Protein AF-W9RRH0-F1 (afdb_monomer)

Foldseek 3Di:
DVVVVVVQVVQVVVCHHPVNVVVVVVVVVVVVVVVVVVVVVVVCPPPPPDPDPPPPPPDPPPPDDDDDDDDDDDDDDDDD

Structure (mmCIF, N/CA/C/O backbone):
data_AF-W9RRH0-F1
#
_entry.id   AF-W9RRH0-F1
#
loop_
_atom_site.group_PDB
_atom_site.id
_atom_site.type_symbol
_atom_site.label_atom_id
_atom_site.label_alt_id
_atom_site.label_comp_id
_atom_site.label_asym_id
_atom_site.label_entity_id
_atom_site.label_seq_id
_atom_site.pdbx_PDB_ins_code
_atom_site.Cartn_x
_atom_site.Cartn_y
_atom_site.Cartn_z
_atom_site.occupancy
_atom_site.B_iso_or_equiv
_atom_site.auth_seq_id
_atom_site.auth_comp_id
_atom_site.auth_asym_id
_atom_site.auth_atom_id
_atom_site.pdbx_PDB_model_num
ATOM 1 N N . MET A 1 1 ? -4.055 -7.737 22.240 1.00 67.31 1 MET A N 1
ATOM 2 C CA . MET A 1 1 ? -4.063 -8.153 20.818 1.00 67.31 1 MET A CA 1
ATOM 3 C C . MET A 1 1 ? -5.288 -7.612 20.077 1.00 67.31 1 MET A C 1
ATOM 5 O O . MET A 1 1 ? -5.100 -6.880 19.119 1.00 67.31 1 MET A O 1
ATOM 9 N N . VAL A 1 2 ? -6.514 -7.876 20.554 1.00 85.38 2 VAL A N 1
ATOM 10 C CA . VAL A 1 2 ? -7.782 -7.459 19.905 1.00 85.38 2 VAL A CA 1
ATOM 11 C C . VAL A 1 2 ? -7.870 -5.953 19.632 1.00 85.38 2 VAL A C 1
ATOM 13 O O . VAL A 1 2 ? -8.231 -5.566 18.532 1.00 85.38 2 VAL A O 1
ATOM 16 N N . PHE A 1 3 ? -7.446 -5.114 20.581 1.00 85.69 3 PHE A N 1
ATOM 17 C CA . PHE A 1 3 ? -7.522 -3.655 20.438 1.00 85.69 3 PHE A CA 1
ATOM 18 C C . PHE A 1 3 ? -6.701 -3.107 19.256 1.00 85.69 3 PHE A C 1
ATOM 20 O O . PHE A 1 3 ? -7.133 -2.198 18.561 1.00 85.69 3 PHE A O 1
ATOM 27 N N . LYS A 1 4 ? -5.527 -3.699 18.991 1.00 86.06 4 LYS A N 1
ATOM 28 C CA . LYS A 1 4 ? -4.664 -3.295 17.868 1.00 86.06 4 LYS A CA 1
ATOM 29 C C . LYS A 1 4 ? -5.300 -3.657 16.526 1.00 86.06 4 LYS A C 1
ATOM 31 O O . LYS A 1 4 ? -5.247 -2.869 15.596 1.00 86.06 4 LYS A O 1
ATOM 36 N N . LEU A 1 5 ? -5.935 -4.828 16.456 1.00 86.94 5 LEU A N 1
ATOM 37 C CA . LEU A 1 5 ? -6.648 -5.282 15.263 1.00 86.94 5 LEU A CA 1
ATOM 38 C C . LEU A 1 5 ? -7.900 -4.442 15.007 1.00 86.94 5 LEU A C 1
ATOM 40 O O . LEU A 1 5 ? -8.142 -4.055 13.873 1.00 86.94 5 LEU A O 1
ATOM 44 N N . SER A 1 6 ? -8.678 -4.125 16.045 1.00 90.06 6 SER A N 1
ATOM 45 C CA . SER A 1 6 ? -9.849 -3.258 15.891 1.00 90.06 6 SER A CA 1
ATOM 46 C C . SER A 1 6 ? -9.464 -1.854 15.432 1.00 90.06 6 SER A C 1
ATOM 48 O O . SER A 1 6 ? -10.146 -1.303 14.575 1.00 90.06 6 SER A O 1
ATOM 50 N N . SER A 1 7 ? -8.368 -1.293 15.955 1.00 90.69 7 SER A N 1
ATOM 51 C CA . SER A 1 7 ? -7.848 -0.005 15.485 1.00 90.69 7 SER A CA 1
ATOM 52 C C . SER A 1 7 ? -7.423 -0.078 14.019 1.00 90.69 7 SER A C 1
ATOM 54 O O . SER A 1 7 ? -7.898 0.722 13.223 1.00 90.69 7 SER A O 1
ATOM 56 N N . GLU A 1 8 ? -6.645 -1.096 13.639 1.00 93.25 8 GLU A N 1
ATOM 57 C CA . GLU A 1 8 ? -6.216 -1.289 12.247 1.00 93.25 8 GLU A CA 1
ATOM 58 C C . GLU A 1 8 ? -7.408 -1.454 11.289 1.00 93.25 8 GLU A C 1
ATOM 60 O O . GLU A 1 8 ? -7.399 -0.909 10.191 1.00 93.25 8 GLU A O 1
ATOM 65 N N . LEU A 1 9 ? -8.467 -2.165 11.695 1.00 91.31 9 LEU A N 1
ATOM 66 C CA . LEU A 1 9 ? -9.681 -2.318 10.886 1.00 91.31 9 LEU A CA 1
ATOM 67 C C . LEU A 1 9 ? -10.426 -0.992 10.694 1.00 91.31 9 LEU A C 1
ATOM 69 O O . LEU A 1 9 ? -10.924 -0.723 9.600 1.00 91.31 9 LEU A O 1
ATOM 73 N N . VAL A 1 10 ? -10.505 -0.161 11.737 1.00 93.00 10 VAL A N 1
ATOM 74 C CA . VAL A 1 10 ? -11.121 1.173 11.651 1.00 93.00 10 VAL A CA 1
ATOM 75 C C . VAL A 1 10 ? -10.293 2.097 10.760 1.00 93.00 10 VAL A C 1
ATOM 77 O O . VAL A 1 10 ? -10.865 2.831 9.952 1.00 93.00 10 VAL A O 1
ATOM 80 N N . ASP A 1 11 ? -8.968 2.050 10.872 1.00 92.38 11 ASP A N 1
ATOM 81 C CA . ASP A 1 11 ? -8.070 2.851 10.042 1.00 92.38 11 ASP A CA 1
ATOM 82 C C . ASP A 1 11 ? -8.139 2.405 8.575 1.00 92.38 11 ASP A C 1
ATOM 84 O O . ASP A 1 11 ? -8.314 3.245 7.688 1.00 92.38 11 ASP A O 1
ATOM 88 N N . ALA A 1 12 ? -8.160 1.093 8.320 1.00 91.50 12 ALA A N 1
ATOM 89 C CA . ALA A 1 12 ? -8.346 0.529 6.985 1.00 91.50 12 ALA A CA 1
ATOM 90 C C . ALA A 1 12 ? -9.703 0.909 6.370 1.00 91.50 12 ALA A C 1
ATOM 92 O O . ALA A 1 12 ? -9.766 1.240 5.184 1.00 91.50 12 ALA A O 1
ATOM 93 N N . ALA A 1 13 ? -10.782 0.929 7.162 1.00 91.25 13 ALA A N 1
ATOM 94 C CA . ALA A 1 13 ? -12.102 1.371 6.705 1.00 91.25 13 ALA A CA 1
ATOM 95 C C . ALA A 1 13 ? -12.128 2.859 6.311 1.00 91.25 13 ALA A C 1
ATOM 97 O O . ALA A 1 13 ? -12.903 3.257 5.443 1.00 91.25 13 ALA A O 1
ATOM 98 N N . LYS A 1 14 ? -11.257 3.677 6.913 1.00 93.56 14 LYS A N 1
ATOM 99 C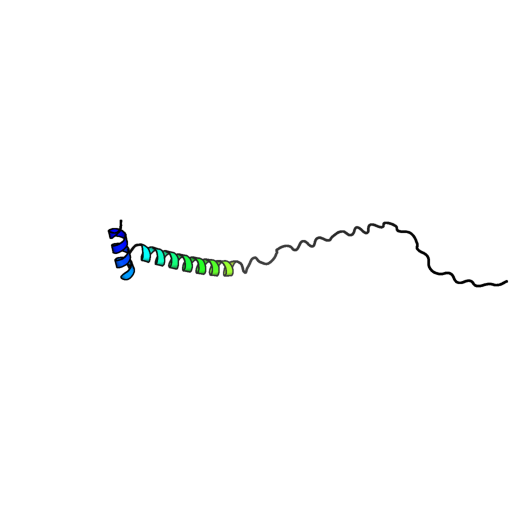 CA . LYS A 1 14 ? -11.055 5.091 6.558 1.00 93.56 14 LYS A CA 1
ATOM 100 C C . LYS A 1 14 ? -10.051 5.290 5.417 1.00 93.56 14 LYS A C 1
ATOM 102 O O . LYS A 1 14 ? -9.745 6.430 5.081 1.00 93.56 14 LYS A O 1
ATOM 107 N N . GLY A 1 15 ? -9.535 4.210 4.827 1.00 90.50 15 GLY A N 1
ATOM 108 C CA . GLY A 1 15 ? -8.534 4.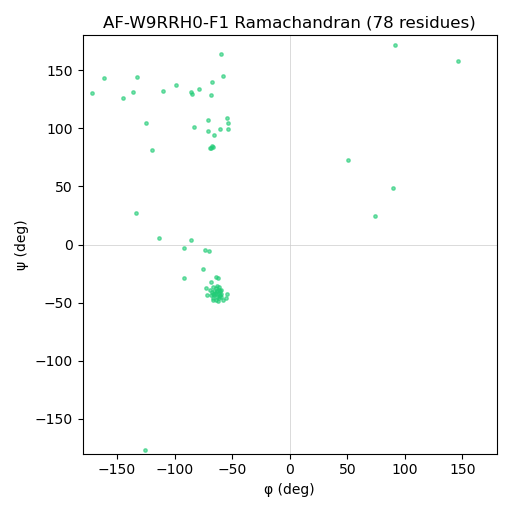276 3.763 1.00 90.50 15 GLY A CA 1
ATOM 109 C C . GLY A 1 15 ? -7.133 4.653 4.253 1.00 90.50 15 GLY A C 1
ATOM 110 O O . GLY A 1 15 ? -6.344 5.173 3.474 1.00 90.50 15 GLY A O 1
ATOM 111 N N . SER A 1 16 ? -6.819 4.408 5.524 1.00 90.44 16 SER A N 1
ATOM 112 C CA . SER A 1 16 ? -5.504 4.647 6.127 1.00 90.44 16 SER A CA 1
ATOM 113 C C . SER A 1 16 ? -4.982 3.372 6.802 1.00 90.44 16 SER A C 1
ATOM 115 O O . SER A 1 16 ? -5.599 2.312 6.723 1.00 90.44 16 SER A O 1
ATOM 117 N N . GLY A 1 17 ? -3.828 3.451 7.454 1.00 91.69 17 GLY A N 1
ATOM 118 C CA . GLY A 1 17 ? -3.222 2.322 8.156 1.00 91.69 17 GLY A CA 1
ATOM 119 C C . GLY A 1 17 ? -2.259 1.502 7.299 1.00 91.69 17 GLY A C 1
ATOM 120 O O . GLY A 1 17 ? -2.101 1.694 6.085 1.00 91.69 17 GLY A O 1
ATOM 121 N N . ASP A 1 18 ? -1.574 0.577 7.959 1.00 91.94 18 ASP A N 1
ATOM 122 C CA . ASP A 1 18 ? -0.496 -0.202 7.360 1.00 91.94 18 ASP A CA 1
ATOM 123 C C . ASP A 1 18 ? -1.014 -1.173 6.301 1.00 91.94 18 ASP A C 1
ATOM 125 O O . ASP A 1 18 ? -0.331 -1.427 5.301 1.00 91.94 18 ASP A O 1
ATOM 129 N N . ALA A 1 19 ? -2.233 -1.686 6.484 1.00 89.75 19 ALA A N 1
ATOM 130 C CA . ALA A 1 19 ? -2.889 -2.540 5.500 1.00 89.75 19 ALA A CA 1
ATOM 131 C C . ALA A 1 19 ? -3.092 -1.826 4.150 1.00 89.75 19 ALA A C 1
ATOM 133 O O . ALA A 1 19 ? -2.815 -2.402 3.093 1.00 89.75 19 ALA A O 1
ATOM 134 N N . ILE A 1 20 ? -3.525 -0.562 4.174 1.00 93.69 20 ILE A N 1
ATOM 135 C CA . ILE A 1 20 ? -3.749 0.230 2.958 1.00 93.69 20 ILE A CA 1
ATOM 136 C C . ILE A 1 20 ? -2.418 0.609 2.310 1.00 93.69 20 ILE A C 1
ATOM 138 O O . ILE A 1 20 ? -2.254 0.408 1.105 1.00 93.69 20 ILE A O 1
ATOM 142 N N . ARG A 1 21 ? -1.429 1.030 3.108 1.00 92.62 21 ARG A N 1
ATOM 143 C CA . ARG A 1 21 ? -0.078 1.351 2.622 1.00 92.62 21 ARG A CA 1
ATOM 144 C C . ARG A 1 21 ? 0.559 0.185 1.859 1.00 92.62 21 ARG A C 1
ATOM 146 O O . ARG A 1 21 ? 1.066 0.376 0.756 1.00 92.62 21 ARG A O 1
ATOM 153 N N . LYS A 1 22 ? 0.469 -1.036 2.398 1.00 92.31 22 LYS A N 1
ATOM 154 C CA . LYS A 1 22 ? 0.970 -2.249 1.724 1.00 92.31 22 LYS A CA 1
ATOM 155 C C . LYS A 1 22 ? 0.221 -2.551 0.425 1.00 92.31 22 LYS A C 1
ATOM 157 O O . LYS A 1 22 ? 0.838 -2.988 -0.548 1.00 92.31 22 LYS A O 1
ATOM 162 N N . LYS A 1 23 ? -1.098 -2.316 0.387 1.00 92.38 23 LYS A N 1
ATOM 163 C CA . LYS A 1 23 ? -1.906 -2.481 -0.833 1.00 92.38 23 LYS A CA 1
ATOM 164 C C . LYS A 1 23 ? -1.434 -1.532 -1.936 1.00 92.38 23 LYS A C 1
ATOM 166 O O . LYS A 1 23 ? -1.257 -1.960 -3.074 1.00 92.38 23 LYS A O 1
ATOM 171 N N . GLU A 1 24 ? -1.213 -0.264 -1.599 1.00 93.31 24 GLU A N 1
ATOM 172 C CA . GLU A 1 24 ? -0.739 0.752 -2.545 1.00 93.31 24 GLU A CA 1
ATOM 173 C C . GLU A 1 24 ? 0.678 0.467 -3.043 1.00 93.31 24 GLU A C 1
ATOM 175 O O . GLU A 1 24 ? 0.932 0.552 -4.242 1.00 93.31 24 GLU A O 1
ATOM 180 N N . GLU A 1 25 ? 1.588 0.075 -2.151 1.00 92.12 25 GLU A N 1
ATOM 181 C CA . GLU A 1 25 ? 2.950 -0.324 -2.516 1.00 92.12 25 GLU A CA 1
ATOM 182 C C . GLU A 1 25 ? 2.946 -1.515 -3.482 1.00 92.12 25 GLU A C 1
ATOM 184 O O .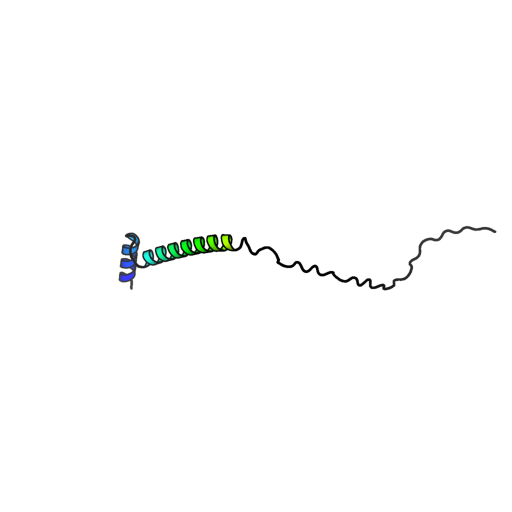 GLU A 1 25 ? 3.608 -1.476 -4.520 1.00 92.12 25 GLU A O 1
ATOM 189 N N . THR A 1 26 ? 2.125 -2.531 -3.201 1.00 93.56 26 THR A N 1
ATOM 190 C CA . THR A 1 26 ? 1.956 -3.693 -4.087 1.00 93.56 26 THR A CA 1
ATOM 191 C C . THR A 1 26 ? 1.427 -3.274 -5.460 1.00 93.56 26 THR A C 1
ATOM 193 O O . THR A 1 26 ? 1.887 -3.782 -6.483 1.00 93.56 26 THR A O 1
ATOM 196 N N . HIS A 1 27 ? 0.492 -2.321 -5.506 1.00 93.12 27 HIS A N 1
ATOM 197 C CA . HIS A 1 27 ? -0.049 -1.807 -6.762 1.00 93.12 27 HIS A CA 1
ATOM 198 C C . HIS A 1 27 ? 1.006 -1.049 -7.576 1.00 93.12 27 HIS A C 1
ATOM 200 O O . HIS A 1 27 ? 1.193 -1.346 -8.755 1.00 93.12 27 HIS A O 1
ATOM 206 N N . ARG A 1 28 ? 1.754 -0.140 -6.936 1.00 92.00 28 ARG A N 1
ATOM 207 C CA . ARG A 1 28 ? 2.852 0.607 -7.574 1.00 92.00 28 ARG A CA 1
ATOM 208 C C . ARG A 1 28 ? 3.936 -0.326 -8.102 1.00 92.00 28 ARG A C 1
ATOM 210 O O . ARG A 1 28 ? 4.404 -0.151 -9.222 1.00 92.00 28 ARG A O 1
ATOM 217 N N . MET A 1 29 ? 4.301 -1.347 -7.327 1.00 92.62 29 MET A N 1
ATOM 218 C CA . MET A 1 29 ? 5.263 -2.367 -7.748 1.00 92.62 29 MET A CA 1
ATOM 219 C C . MET A 1 29 ? 4.755 -3.138 -8.977 1.00 92.62 29 MET A C 1
ATOM 221 O O . MET A 1 29 ? 5.504 -3.373 -9.923 1.00 92.62 29 MET A O 1
ATOM 225 N N . ALA A 1 30 ? 3.471 -3.507 -8.997 1.00 91.69 30 ALA A N 1
ATOM 226 C CA . ALA A 1 30 ? 2.863 -4.204 -10.127 1.00 91.69 30 ALA A CA 1
ATOM 227 C C . ALA A 1 30 ? 2.776 -3.330 -11.393 1.00 91.69 30 ALA A C 1
ATOM 229 O O . ALA A 1 30 ? 2.945 -3.838 -12.503 1.00 91.69 30 ALA A O 1
ATOM 230 N N . GLU A 1 31 ? 2.513 -2.031 -11.251 1.00 87.94 31 GLU A N 1
ATOM 231 C CA . GLU A 1 31 ? 2.552 -1.068 -12.358 1.00 87.94 31 GLU A CA 1
ATOM 232 C C . GLU A 1 31 ? 3.973 -0.884 -12.893 1.00 87.94 31 GLU A C 1
ATOM 234 O O . GLU A 1 31 ? 4.182 -0.982 -14.102 1.00 87.94 31 GLU A O 1
ATOM 239 N N . ALA A 1 32 ? 4.953 -0.716 -12.002 1.00 88.38 32 ALA A N 1
ATOM 240 C CA . ALA A 1 32 ? 6.359 -0.620 -12.374 1.00 88.38 32 ALA A CA 1
ATOM 241 C C . ALA A 1 32 ? 6.810 -1.871 -13.137 1.00 88.38 32 ALA A C 1
ATOM 243 O O . ALA A 1 32 ? 7.359 -1.756 -14.227 1.00 88.38 32 ALA A O 1
ATOM 244 N N . ASN A 1 33 ? 6.501 -3.070 -12.639 1.00 85.94 33 ASN A N 1
ATOM 245 C CA . ASN A 1 33 ? 6.870 -4.322 -13.305 1.00 85.94 33 ASN A CA 1
ATOM 246 C C . ASN A 1 33 ? 6.201 -4.487 -14.676 1.00 85.94 33 ASN A C 1
ATOM 248 O O . ASN A 1 33 ? 6.828 -4.999 -15.601 1.00 85.94 33 ASN A O 1
ATOM 252 N N . ARG A 1 34 ? 4.954 -4.02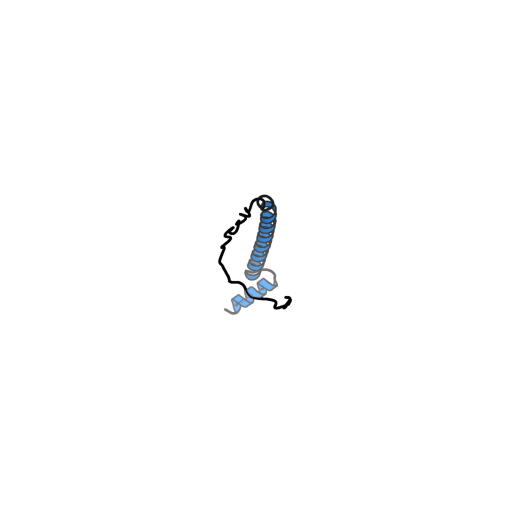7 -14.842 1.00 82.19 34 ARG A N 1
ATOM 253 C CA . ARG A 1 34 ? 4.299 -3.994 -16.159 1.00 82.19 34 ARG A CA 1
ATOM 254 C C . ARG A 1 34 ? 4.994 -3.030 -17.114 1.00 82.19 34 ARG A C 1
ATOM 256 O O . ARG A 1 34 ? 5.225 -3.397 -18.263 1.00 82.19 34 ARG A O 1
ATOM 263 N N . ALA A 1 35 ? 5.374 -1.845 -16.638 1.00 80.69 35 ALA A N 1
ATOM 264 C CA . ALA A 1 35 ? 6.136 -0.884 -17.426 1.00 80.69 35 ALA A CA 1
ATOM 265 C C . ALA A 1 35 ? 7.518 -1.443 -17.810 1.00 80.69 35 ALA A C 1
ATOM 267 O O . ALA A 1 35 ? 7.875 -1.413 -18.986 1.00 80.69 35 ALA A O 1
ATOM 268 N N . PHE A 1 36 ? 8.242 -2.058 -16.870 1.00 73.62 36 PHE A N 1
ATOM 269 C CA . PHE A 1 36 ? 9.528 -2.713 -17.130 1.00 73.62 36 PHE A CA 1
ATOM 270 C C . PHE A 1 36 ? 9.408 -3.863 -18.131 1.00 73.62 36 PHE A C 1
ATOM 272 O O . PHE A 1 36 ? 10.208 -3.936 -19.057 1.00 73.62 36 PHE A O 1
ATOM 279 N N . ALA A 1 37 ? 8.398 -4.726 -18.004 1.00 76.62 37 ALA A N 1
ATOM 280 C CA . ALA A 1 37 ? 8.164 -5.805 -18.962 1.00 76.62 37 ALA A CA 1
ATOM 281 C C . ALA A 1 37 ? 7.823 -5.257 -20.355 1.00 76.62 37 ALA A C 1
ATOM 283 O O . ALA A 1 37 ? 8.352 -5.738 -21.356 1.00 76.62 37 ALA A O 1
ATOM 284 N N . SER A 1 38 ? 6.997 -4.206 -20.420 1.00 77.81 38 SER A N 1
ATOM 285 C CA . SER A 1 38 ? 6.679 -3.543 -21.686 1.00 77.81 38 SER A CA 1
ATOM 286 C C . SER A 1 38 ? 7.919 -2.914 -22.325 1.00 77.81 38 SER A C 1
ATOM 288 O O . SER A 1 38 ? 8.133 -3.062 -23.522 1.00 77.81 38 SER A O 1
ATOM 290 N N . GLN A 1 39 ? 8.794 -2.298 -21.528 1.00 74.50 39 GLN A N 1
ATOM 291 C CA . GLN A 1 39 ? 10.022 -1.686 -22.015 1.00 74.50 39 GLN A CA 1
ATOM 292 C C . GLN A 1 39 ? 11.066 -2.732 -22.423 1.00 74.50 39 GLN A C 1
ATOM 294 O O . GLN A 1 39 ? 11.739 -2.550 -23.433 1.00 74.50 39 GLN A O 1
ATOM 299 N N .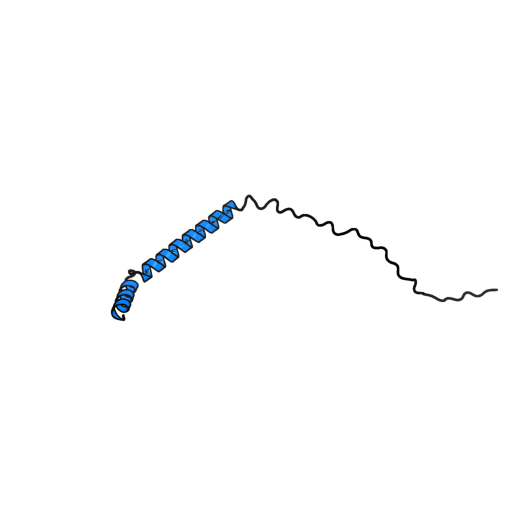 LEU A 1 40 ? 11.182 -3.846 -21.697 1.00 69.31 40 LEU A N 1
ATOM 300 C CA . LEU A 1 40 ? 12.084 -4.943 -22.048 1.00 69.31 40 LEU A CA 1
ATOM 301 C C . LEU A 1 40 ? 11.676 -5.585 -23.381 1.00 69.31 40 LEU A C 1
ATOM 303 O O . LEU A 1 40 ? 12.508 -5.705 -24.274 1.00 6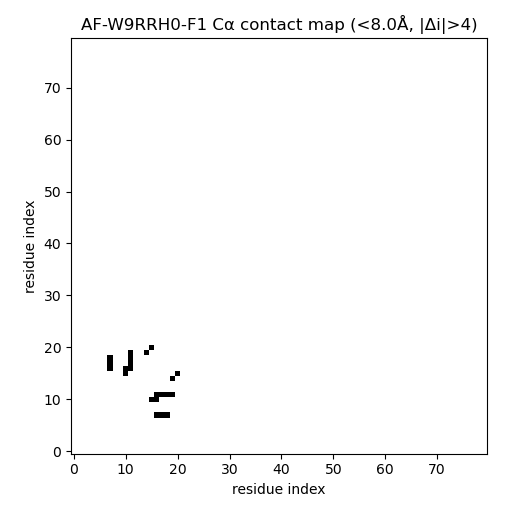9.31 40 LEU A O 1
ATOM 307 N N . CYS A 1 41 ? 10.395 -5.908 -23.574 1.00 62.12 41 CYS A N 1
ATOM 308 C CA . CYS A 1 41 ? 9.924 -6.497 -24.831 1.00 62.12 41 CYS A CA 1
ATOM 309 C C . CYS A 1 41 ? 10.110 -5.576 -26.049 1.00 62.12 41 CYS A C 1
ATOM 311 O O . CYS A 1 41 ? 10.297 -6.074 -27.156 1.00 62.12 41 CYS A O 1
ATOM 313 N N . LEU A 1 42 ? 10.095 -4.252 -25.862 1.00 64.62 42 LEU A N 1
ATOM 314 C CA . LEU A 1 42 ? 10.382 -3.293 -26.935 1.00 64.62 42 LEU A CA 1
ATOM 315 C C . LEU A 1 42 ? 11.880 -3.200 -27.279 1.00 64.62 42 LEU A C 1
ATOM 317 O O . LEU A 1 42 ? 12.216 -2.801 -28.390 1.00 64.62 42 LEU A O 1
ATOM 321 N N . ASN A 1 43 ? 12.772 -3.603 -26.371 1.00 57.62 43 ASN A N 1
ATOM 322 C CA . ASN A 1 43 ? 14.220 -3.635 -26.606 1.00 57.62 43 ASN A CA 1
ATOM 323 C C . ASN A 1 43 ? 14.707 -4.994 -27.151 1.00 57.62 43 ASN A C 1
ATOM 325 O O . ASN A 1 43 ? 15.655 -5.045 -27.933 1.00 57.62 43 ASN A O 1
ATOM 329 N N . GLU A 1 44 ? 14.020 -6.089 -26.814 1.00 54.75 44 GLU A N 1
ATOM 330 C CA . GLU A 1 44 ? 14.319 -7.457 -27.283 1.00 54.75 44 GLU A CA 1
ATOM 331 C C . GLU A 1 44 ? 13.928 -7.704 -28.761 1.00 54.75 44 GLU A C 1
ATOM 333 O O . GLU A 1 44 ? 14.244 -8.746 -29.336 1.00 54.75 44 GLU A O 1
ATOM 338 N N . GLY A 1 45 ? 13.286 -6.733 -29.425 1.00 51.38 45 GLY A N 1
ATOM 339 C CA . GLY A 1 45 ? 12.954 -6.783 -30.856 1.00 51.38 45 GLY A CA 1
ATOM 340 C C . GLY A 1 45 ? 14.150 -6.667 -31.814 1.00 51.38 45 GLY A C 1
ATOM 341 O O . GLY A 1 45 ? 13.967 -6.828 -33.018 1.00 51.38 45 GLY A O 1
ATOM 342 N N . SER A 1 46 ? 15.364 -6.419 -31.308 1.00 50.78 46 SER A N 1
ATOM 343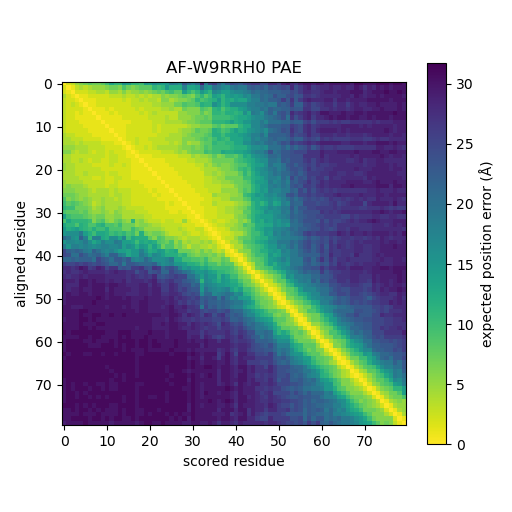 C CA . SER A 1 46 ? 16.567 -6.193 -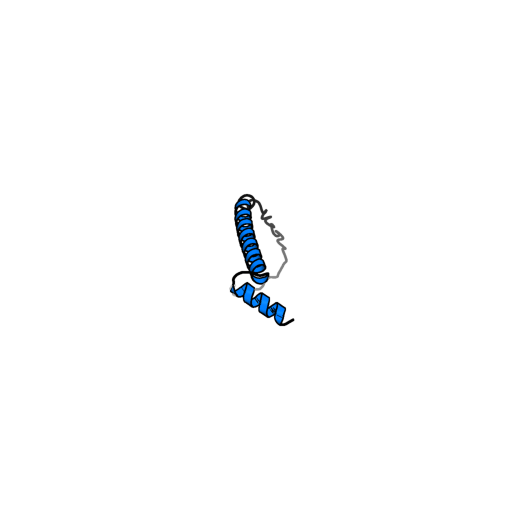32.132 1.00 50.78 46 SER A CA 1
ATOM 344 C C . SER A 1 46 ? 17.641 -7.287 -32.017 1.00 50.78 46 SER A C 1
ATOM 346 O O . SER A 1 46 ? 18.712 -7.134 -32.601 1.00 50.78 46 SER A O 1
ATOM 348 N N . GLN A 1 47 ? 17.392 -8.391 -31.295 1.00 51.62 47 GLN A N 1
ATOM 349 C CA . GLN A 1 47 ? 18.347 -9.513 -31.161 1.00 51.62 47 GLN A CA 1
ATOM 350 C C . GLN A 1 47 ? 17.724 -10.911 -31.352 1.00 51.62 47 GLN A C 1
ATOM 352 O O . GLN A 1 47 ? 18.227 -11.907 -30.838 1.00 51.62 47 GLN A O 1
ATOM 357 N N . SER A 1 48 ? 16.634 -11.030 -32.114 1.00 50.72 48 SER A N 1
ATOM 358 C CA . SER A 1 48 ? 16.067 -12.341 -32.480 1.00 50.72 48 SER A CA 1
ATOM 359 C C . SER A 1 48 ? 16.594 -12.907 -33.806 1.00 50.72 48 SER A C 1
ATOM 361 O O . SER A 1 48 ? 16.272 -14.044 -34.154 1.00 50.72 48 SER A O 1
ATOM 363 N N . HIS A 1 49 ? 17.447 -12.177 -34.529 1.00 51.44 49 HIS A N 1
ATOM 364 C CA . HIS A 1 49 ? 18.177 -12.743 -35.659 1.00 51.44 49 HIS A CA 1
ATOM 365 C C . HIS A 1 49 ? 19.450 -13.429 -35.158 1.00 51.44 49 HIS A C 1
ATOM 367 O O . HIS A 1 49 ? 20.231 -12.832 -34.428 1.00 51.44 49 HIS A O 1
ATOM 373 N N . GLN A 1 50 ? 19.647 -14.675 -35.597 1.00 48.16 50 GLN A N 1
ATOM 374 C CA . GLN A 1 50 ? 20.818 -15.525 -35.354 1.00 48.16 50 GLN A CA 1
ATOM 375 C C . GLN A 1 50 ? 20.787 -16.412 -34.091 1.00 48.16 50 GLN A C 1
ATOM 377 O O . GLN A 1 50 ? 21.765 -16.532 -33.362 1.00 48.16 50 GLN A O 1
ATOM 382 N N . LYS A 1 51 ? 19.691 -17.149 -33.862 1.00 53.72 51 LYS A N 1
ATOM 383 C CA . LYS A 1 51 ? 19.846 -18.496 -33.283 1.00 53.72 51 LYS A CA 1
ATOM 384 C C . LYS A 1 51 ? 20.171 -19.438 -34.431 1.00 53.72 51 LYS A C 1
ATOM 386 O O . LYS A 1 51 ? 19.290 -19.786 -35.214 1.00 53.72 51 LYS A O 1
ATOM 391 N N . ASP A 1 52 ? 21.448 -19.770 -34.556 1.00 55.88 52 ASP A N 1
ATOM 392 C CA . ASP A 1 52 ? 21.972 -20.694 -35.551 1.00 55.88 52 ASP A CA 1
ATOM 393 C C . ASP A 1 52 ? 21.229 -22.031 -35.481 1.00 55.88 52 ASP A C 1
ATOM 395 O O . ASP A 1 52 ? 21.441 -22.857 -34.592 1.00 55.88 52 ASP A O 1
ATOM 399 N N . TYR A 1 53 ? 20.349 -22.252 -36.454 1.00 52.66 53 TYR A N 1
ATOM 400 C CA . TYR A 1 53 ? 19.866 -23.579 -36.795 1.00 52.66 53 TYR A CA 1
ATOM 401 C C . TYR A 1 53 ? 21.055 -24.319 -37.417 1.00 52.66 53 TYR A C 1
ATOM 403 O O . TYR A 1 53 ? 21.243 -24.330 -38.634 1.00 52.66 53 TYR A O 1
ATOM 411 N N . VAL A 1 54 ? 21.926 -24.885 -36.579 1.00 59.28 54 VAL A N 1
ATOM 412 C CA . VAL A 1 54 ? 22.933 -25.841 -37.036 1.00 59.28 54 VAL A CA 1
ATOM 413 C C . VAL A 1 54 ? 22.156 -27.059 -37.514 1.00 59.28 54 VAL A C 1
ATOM 415 O O . VAL A 1 54 ? 21.752 -27.916 -36.733 1.00 59.28 54 VAL A O 1
ATOM 418 N N . SER A 1 55 ? 21.891 -27.083 -38.819 1.00 55.31 55 SER A N 1
ATOM 419 C CA . SER A 1 55 ? 21.401 -28.244 -39.545 1.00 55.31 55 SER A CA 1
ATOM 420 C C . SER A 1 55 ? 22.362 -29.392 -39.264 1.00 55.31 55 SER A C 1
ATOM 422 O O . SER A 1 55 ? 23.427 -29.484 -39.879 1.00 55.31 55 SER A O 1
ATOM 424 N N . ILE A 1 56 ? 21.983 -30.266 -38.334 1.00 57.69 56 ILE A N 1
ATOM 425 C CA . ILE A 1 56 ? 22.576 -31.586 -38.198 1.00 57.69 56 ILE A CA 1
ATOM 426 C C . ILE A 1 56 ? 22.299 -32.272 -39.533 1.00 57.69 56 ILE A C 1
ATOM 428 O O . ILE A 1 56 ? 21.183 -32.686 -39.832 1.00 57.69 56 ILE A O 1
ATOM 432 N N . ARG A 1 57 ? 23.310 -32.288 -40.407 1.00 53.00 57 ARG A N 1
ATOM 433 C CA . ARG A 1 57 ? 23.359 -33.226 -41.521 1.00 53.00 57 ARG A CA 1
ATOM 434 C C . ARG A 1 57 ? 23.539 -34.588 -40.879 1.00 53.00 57 ARG A C 1
ATOM 436 O O . ARG A 1 57 ? 24.662 -35.046 -40.682 1.00 53.00 57 ARG A O 1
ATOM 443 N N . ASP A 1 58 ? 22.414 -35.172 -40.494 1.00 49.62 58 ASP A N 1
ATOM 444 C CA . ASP A 1 58 ? 22.327 -36.562 -40.114 1.00 49.62 58 ASP A CA 1
ATOM 445 C C . ASP A 1 58 ? 22.889 -37.394 -41.268 1.00 49.62 58 ASP A C 1
ATOM 447 O O . ASP A 1 58 ? 22.330 -37.478 -42.359 1.00 49.62 58 ASP A O 1
ATOM 451 N N . SER A 1 59 ? 24.061 -37.963 -41.009 1.00 53.12 59 SER A N 1
ATOM 452 C CA . SER A 1 59 ? 24.309 -39.374 -41.253 1.00 53.12 59 SER A CA 1
ATOM 453 C C . SER A 1 59 ? 23.923 -39.875 -42.648 1.00 53.12 59 SER A C 1
ATOM 455 O O . SER A 1 59 ? 23.028 -40.703 -42.803 1.00 53.12 59 SER A O 1
ATOM 457 N N . GLN A 1 60 ? 24.701 -39.500 -43.670 1.00 53.62 60 GLN A N 1
ATOM 458 C CA . GLN A 1 60 ? 24.954 -40.446 -44.759 1.00 53.62 60 GLN A CA 1
ATOM 459 C C . GLN A 1 60 ? 25.791 -41.603 -44.202 1.00 53.62 60 GLN A C 1
ATOM 461 O O . GLN A 1 60 ? 27.015 -41.623 -44.295 1.00 53.62 60 GLN A O 1
ATOM 466 N N . LYS A 1 61 ? 25.107 -42.572 -43.600 1.00 55.47 61 LYS A N 1
ATOM 467 C CA . LYS A 1 61 ? 25.627 -43.913 -43.369 1.00 55.47 61 LYS A CA 1
ATOM 468 C C . LYS A 1 61 ? 24.684 -44.861 -44.102 1.00 55.47 61 LYS A C 1
ATOM 470 O O . LYS A 1 61 ? 23.740 -45.396 -43.533 1.00 55.47 61 LYS A O 1
ATOM 475 N N . VAL A 1 62 ? 24.892 -44.987 -45.416 1.00 54.09 62 VAL A N 1
ATOM 476 C CA . VAL A 1 62 ? 24.335 -46.095 -46.203 1.00 54.09 62 VAL A CA 1
ATOM 477 C C . VAL A 1 62 ? 25.072 -47.349 -45.741 1.00 54.09 62 VAL A C 1
ATOM 479 O O . VAL A 1 62 ? 26.088 -47.757 -46.298 1.00 54.09 62 VAL A O 1
ATOM 482 N N . ASP A 1 63 ? 24.589 -47.912 -44.638 1.00 50.28 63 ASP A N 1
ATOM 483 C CA . ASP A 1 63 ? 24.958 -49.243 -44.192 1.00 50.28 63 ASP A CA 1
ATOM 484 C C . ASP A 1 63 ? 24.312 -50.234 -45.164 1.00 50.28 63 ASP A C 1
ATOM 486 O O . ASP A 1 63 ? 23.127 -50.556 -45.109 1.00 50.28 63 ASP A O 1
ATOM 490 N N . THR A 1 64 ? 25.121 -50.669 -46.124 1.00 56.62 64 THR A N 1
ATOM 491 C CA . THR A 1 64 ? 24.812 -51.808 -46.981 1.00 56.62 64 THR A CA 1
ATOM 492 C C . THR A 1 64 ? 24.928 -53.053 -46.106 1.00 56.62 64 THR A C 1
ATOM 494 O O . THR A 1 64 ? 26.039 -53.436 -45.746 1.00 56.62 64 THR A O 1
ATOM 497 N N . LEU A 1 65 ? 23.811 -53.686 -45.739 1.00 51.94 65 LEU A N 1
ATOM 498 C CA . LEU A 1 65 ? 23.827 -55.028 -45.152 1.00 51.94 65 LEU A CA 1
ATOM 499 C C . LEU A 1 65 ? 22.794 -55.949 -45.826 1.00 51.94 65 LEU A C 1
ATOM 501 O O . LEU A 1 65 ? 21.734 -55.488 -46.249 1.00 51.94 65 LEU A O 1
ATOM 505 N N . PRO A 1 66 ? 23.120 -57.247 -45.981 1.00 54.56 66 PRO A N 1
ATOM 506 C CA . PRO A 1 66 ? 22.586 -58.102 -47.034 1.00 54.56 66 PRO A CA 1
ATOM 507 C C . PRO A 1 66 ? 21.429 -58.951 -46.516 1.00 54.56 66 PRO A C 1
ATOM 509 O O . PRO A 1 66 ? 21.569 -59.534 -45.448 1.00 54.56 66 PRO A O 1
ATOM 512 N N . HIS A 1 67 ? 20.331 -59.108 -47.262 1.00 46.69 67 HIS A N 1
ATOM 513 C CA . HIS A 1 67 ? 19.367 -60.191 -47.022 1.00 46.69 67 HIS A CA 1
ATOM 514 C C . HIS A 1 67 ? 18.921 -60.847 -48.341 1.00 46.69 67 HIS A C 1
ATOM 516 O O . HIS A 1 67 ? 18.596 -60.190 -49.325 1.00 46.69 67 HIS A O 1
ATOM 522 N N . SER A 1 68 ? 18.991 -62.175 -48.304 1.00 48.38 68 SER A N 1
ATOM 523 C CA . SER A 1 68 ? 18.933 -63.202 -49.348 1.00 48.38 68 SER A CA 1
ATOM 524 C C . SER A 1 68 ? 17.647 -63.251 -50.200 1.00 48.38 68 SER A C 1
ATOM 526 O O . SER A 1 68 ? 16.613 -62.718 -49.795 1.00 48.38 68 SER A O 1
ATOM 528 N N . PRO A 1 69 ? 17.670 -63.943 -51.362 1.00 53.47 69 PRO A N 1
ATOM 529 C CA . PRO A 1 69 ? 16.582 -63.916 -52.333 1.00 53.47 69 PRO A CA 1
ATOM 530 C C . PRO A 1 69 ? 15.431 -64.830 -51.896 1.00 53.47 69 PRO A C 1
ATOM 532 O O . PRO A 1 69 ? 15.653 -65.986 -51.526 1.00 53.47 69 PRO A O 1
ATOM 535 N N . ARG A 1 70 ? 14.184 -64.346 -51.982 1.00 47.22 70 ARG A N 1
ATOM 536 C CA . ARG A 1 70 ? 12.995 -65.210 -51.939 1.00 47.22 70 ARG A CA 1
ATOM 537 C C . ARG A 1 70 ? 12.303 -65.268 -53.297 1.00 47.22 70 ARG A C 1
ATOM 539 O O . ARG A 1 70 ? 12.086 -64.270 -53.968 1.00 47.22 70 ARG A O 1
ATOM 546 N N . GLN A 1 71 ? 12.024 -66.516 -53.637 1.00 50.94 71 GLN A N 1
ATOM 547 C CA . GLN A 1 71 ? 11.468 -67.097 -54.846 1.00 50.94 71 GLN A CA 1
ATOM 548 C C . GLN A 1 71 ? 10.082 -66.545 -55.221 1.00 50.94 71 GLN A C 1
ATOM 550 O O . GLN A 1 71 ? 9.262 -66.296 -54.346 1.00 50.94 71 GLN A O 1
ATOM 555 N N . ASN A 1 72 ? 9.837 -66.435 -56.528 1.00 44.69 72 ASN A N 1
ATOM 556 C CA . ASN A 1 72 ? 8.560 -66.589 -57.246 1.00 44.69 72 ASN A CA 1
ATOM 557 C C . ASN A 1 72 ? 8.947 -66.547 -58.740 1.00 44.69 72 ASN A C 1
ATOM 559 O O . ASN A 1 72 ? 9.708 -65.677 -59.132 1.00 44.69 72 ASN A O 1
ATOM 563 N N . SER A 1 73 ? 8.567 -67.430 -59.656 1.00 46.34 73 SER A N 1
ATOM 564 C CA . SER A 1 73 ? 7.378 -68.254 -59.796 1.00 46.34 73 SER A CA 1
ATOM 565 C C . SER A 1 73 ? 7.714 -69.384 -60.774 1.00 46.34 73 SER A C 1
ATOM 567 O O . SER A 1 73 ? 8.423 -69.182 -61.759 1.00 46.34 73 SER A O 1
ATOM 569 N N . ILE A 1 74 ? 7.171 -70.564 -60.511 1.00 50.97 74 ILE A N 1
ATOM 570 C CA . ILE A 1 74 ? 7.202 -71.732 -61.388 1.00 50.97 74 ILE A CA 1
ATOM 571 C C . ILE A 1 74 ? 6.330 -71.434 -62.620 1.00 50.97 74 ILE A C 1
ATOM 573 O O . ILE A 1 74 ? 5.168 -71.066 -62.464 1.00 50.97 74 ILE A O 1
ATOM 577 N N . HIS A 1 75 ? 6.849 -71.632 -63.834 1.00 48.69 75 HIS A N 1
ATOM 578 C CA . HIS A 1 75 ? 6.017 -72.000 -64.983 1.00 48.69 75 HIS A CA 1
ATOM 579 C C . HIS A 1 75 ? 6.798 -72.953 -65.904 1.00 48.69 75 HIS A C 1
ATOM 581 O O . HIS A 1 75 ? 7.915 -72.620 -66.306 1.00 48.69 75 HIS A O 1
ATOM 587 N N . PRO A 1 76 ? 6.255 -74.138 -66.238 1.00 54.66 76 PRO A N 1
ATOM 588 C CA . PRO A 1 76 ? 6.934 -75.112 -67.075 1.00 54.66 76 PRO A CA 1
ATOM 589 C C . PRO A 1 76 ? 6.682 -74.790 -68.552 1.00 54.66 76 PRO A C 1
ATOM 591 O O . PRO A 1 76 ? 5.536 -74.624 -68.965 1.00 54.66 76 PRO A O 1
ATOM 594 N N . THR A 1 77 ? 7.735 -74.764 -69.367 1.00 53.81 77 THR A N 1
ATOM 595 C CA . THR A 1 77 ? 7.582 -74.856 -70.824 1.00 53.81 77 THR A CA 1
ATOM 596 C C . THR A 1 77 ? 8.418 -76.016 -71.332 1.00 53.81 77 THR A C 1
ATOM 598 O O . THR A 1 77 ? 9.642 -75.973 -71.388 1.00 53.81 77 THR A O 1
ATOM 601 N N . ILE A 1 78 ? 7.682 -77.074 -71.654 1.00 49.94 78 ILE A N 1
ATOM 602 C CA . ILE A 1 78 ? 8.091 -78.288 -72.348 1.00 49.94 78 ILE A CA 1
ATOM 603 C C . ILE A 1 78 ? 8.441 -77.939 -73.800 1.00 49.94 78 ILE A C 1
ATOM 605 O O . ILE A 1 78 ? 7.687 -77.189 -74.429 1.00 49.94 78 ILE A O 1
ATOM 609 N N . ARG A 1 79 ? 9.509 -78.557 -74.326 1.00 43.59 79 ARG A N 1
ATOM 610 C CA . ARG A 1 79 ? 9.603 -79.266 -75.631 1.00 43.59 79 ARG A CA 1
ATOM 611 C C . ARG A 1 79 ? 10.998 -79.117 -76.258 1.00 43.59 79 ARG A C 1
ATOM 613 O O . ARG A 1 79 ? 11.581 -78.043 -76.134 1.00 43.59 79 ARG A O 1
ATOM 620 N N . PRO A 1 80 ? 11.377 -80.035 -77.159 1.00 58.34 80 PRO A N 1
ATOM 621 C CA . PRO A 1 80 ? 11.304 -81.497 -77.116 1.00 58.34 80 PRO A CA 1
ATOM 622 C C . PRO A 1 80 ? 12.687 -82.138 -76.908 1.00 58.34 80 PRO A C 1
ATOM 624 O O . PRO A 1 80 ? 13.709 -81.471 -77.177 1.00 58.34 80 PRO A O 1
#

InterPro domains:
  IPR023798 Small ribosomal subunit protein uS7 domain [PF00177] (1-34)
  IPR036823 Small ribosomal subunit protein uS7 domain superfamily [G3DSA:1.10.455.10] (1-39)
  IPR036823 Small ribosomal subunit protein uS7 domain superfamily [SSF47973] (1-37)

Organism: NCBI:txid981085

Secondary structure (DSSP, 8-state):
-HHHHHHHHHHHHTT-SHHHHHHHHHHHHHHHHHHHHHHHHHHGGGS-S-------------------------------

Mean predicted aligned error: 18.5 Å

Sequence (80 aa):
MVFKLSSELVDAAKGSGDAIRKKEETHRMAEANRAFASQLCLNEGSQSHQKDYVSIRDSQKVDTLPHSPRQNSIHPTIRP

pLDDT: mean 70.21, std 18.46, range [43.59, 93.69]

Solvent-accessible surface area (backbone atoms only — not comparable to full-atom values): 5404 Å² total; per-residue (Å²): 114,68,69,62,52,53,50,46,51,54,32,40,74,70,71,3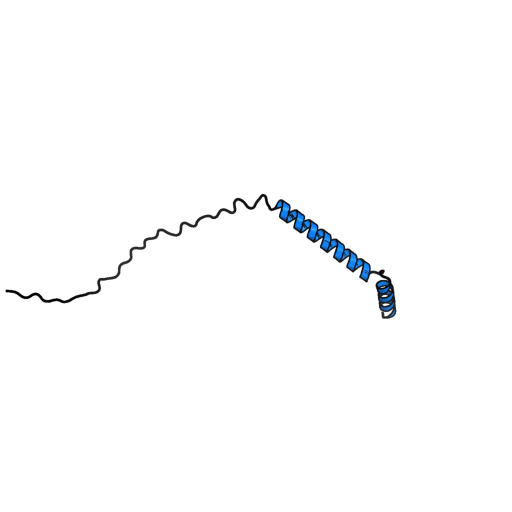3,53,70,72,41,53,52,52,52,50,53,48,52,52,52,51,49,52,51,51,52,52,56,54,47,60,68,61,57,73,79,68,75,79,82,78,79,79,75,75,77,78,75,73,93,67,85,75,85,76,90,82,81,93,80,89,82,78,93,79,90,79,89,82,135

Radius of gyration: 39.63 Å; Cα contacts (8 Å, |Δi|>4): 11; chains: 1; bounding box: 38×87×98 Å